Protein AF-A0A0V0GVJ6-F1 (afdb_monomer_lite)

Organism: Solanum chacoense (NCBI:txid4108)

Foldseek 3Di:
DEAVPDDPPDDFPLDFQQPVVDPDEEEQEEEQQQQPWPDPVAHRNQHPNRGSVSVQRNHDPPYYYHYPNQAYDCLLDDPDDDDPVRVCVVVGTDGHPHSVVNPVD

InterPro domains:
  IPR017395 Chlorophyllase-like [PF07224] (2-105)

Structure (mmCIF, N/CA/C/O backbone):
data_AF-A0A0V0GVJ6-F1
#
_entry.id   AF-A0A0V0GVJ6-F1
#
loop_
_atom_site.group_PDB
_atom_site.id
_atom_site.type_symbol
_atom_site.label_atom_id
_atom_site.label_alt_id
_atom_site.label_comp_id
_atom_site.label_asym_id
_atom_site.label_entity_id
_atom_site.label_seq_id
_atom_site.pdbx_PDB_ins_code
_atom_site.Cartn_x
_atom_site.Cartn_y
_atom_site.Cartn_z
_atom_site.occupancy
_atom_site.B_iso_or_equiv
_atom_site.auth_seq_id
_atom_site.auth_comp_id
_atom_site.auth_asym_id
_atom_site.auth_atom_id
_atom_site.pdbx_PDB_model_num
ATOM 1 N N . MET A 1 1 ? 4.127 13.742 -1.130 1.00 62.56 1 MET A N 1
ATOM 2 C CA . MET A 1 1 ? 4.724 12.759 -2.054 1.00 62.56 1 MET A CA 1
ATOM 3 C C . MET A 1 1 ? 3.764 12.606 -3.217 1.00 62.56 1 MET A C 1
ATOM 5 O O . MET A 1 1 ? 2.571 12.737 -2.989 1.00 62.56 1 MET A O 1
ATOM 9 N N . ASP A 1 2 ? 4.280 12.394 -4.419 1.00 73.88 2 ASP A N 1
ATOM 10 C CA . ASP A 1 2 ? 3.525 12.185 -5.663 1.00 73.88 2 ASP A CA 1
ATOM 11 C C . ASP A 1 2 ? 4.272 11.105 -6.461 1.00 73.88 2 ASP A C 1
ATOM 13 O O . ASP A 1 2 ? 5.402 10.765 -6.093 1.00 73.88 2 ASP A O 1
ATOM 17 N N . LYS A 1 3 ? 3.700 10.589 -7.556 1.00 84.00 3 LYS A N 1
ATOM 18 C CA . LYS A 1 3 ? 4.410 9.670 -8.464 1.00 84.00 3 LYS A CA 1
ATOM 19 C C . LYS A 1 3 ? 5.820 10.193 -8.782 1.00 84.00 3 LYS A C 1
ATOM 21 O O . LYS A 1 3 ? 5.988 11.354 -9.146 1.00 84.00 3 LYS A O 1
ATOM 26 N N . GLY A 1 4 ? 6.832 9.345 -8.612 1.00 80.38 4 GLY A N 1
ATOM 27 C CA . GLY A 1 4 ? 8.245 9.693 -8.815 1.00 80.38 4 GLY A CA 1
ATOM 28 C C . GLY A 1 4 ? 8.925 10.418 -7.644 1.00 80.38 4 GLY A C 1
ATOM 29 O O . GLY A 1 4 ? 10.140 10.565 -7.660 1.00 80.38 4 GLY A O 1
ATOM 30 N N . LYS A 1 5 ? 8.190 10.823 -6.599 1.00 86.50 5 LYS A N 1
ATOM 31 C CA . LYS A 1 5 ? 8.730 11.463 -5.383 1.00 86.50 5 LYS A CA 1
ATOM 32 C C . LYS A 1 5 ? 8.697 10.497 -4.197 1.00 86.50 5 LYS A C 1
ATOM 34 O O . LYS A 1 5 ? 7.986 10.727 -3.214 1.00 86.50 5 LYS A O 1
ATOM 39 N N . GLN A 1 6 ? 9.432 9.399 -4.335 1.00 91.19 6 GLN A N 1
ATOM 40 C CA . GLN A 1 6 ? 9.598 8.385 -3.293 1.00 91.19 6 GLN A CA 1
ATOM 41 C C . GLN A 1 6 ? 10.621 8.839 -2.250 1.00 91.19 6 GLN A C 1
ATOM 43 O O . GLN A 1 6 ? 11.530 9.615 -2.549 1.00 91.19 6 GLN A O 1
ATOM 48 N N . THR A 1 7 ? 10.499 8.331 -1.027 1.00 88.00 7 THR A N 1
ATOM 49 C CA . THR A 1 7 ? 11.604 8.397 -0.065 1.00 88.00 7 THR A CA 1
ATOM 50 C C . THR A 1 7 ? 12.761 7.534 -0.561 1.00 88.00 7 THR A C 1
ATOM 52 O O . THR A 1 7 ? 12.500 6.440 -1.055 1.00 88.00 7 THR A O 1
ATOM 55 N N . PRO A 1 8 ? 14.024 7.967 -0.423 1.00 91.44 8 PRO A N 1
ATOM 56 C CA . PRO A 1 8 ? 15.163 7.104 -0.708 1.00 91.44 8 PRO A CA 1
ATOM 57 C C . PRO A 1 8 ? 15.224 5.902 0.257 1.00 91.44 8 PRO A C 1
ATOM 59 O O . PRO A 1 8 ? 14.990 6.092 1.453 1.00 91.44 8 PRO A O 1
ATOM 62 N N . PRO A 1 9 ? 15.585 4.698 -0.223 1.00 92.19 9 PRO A N 1
ATOM 63 C CA . PRO A 1 9 ? 15.745 4.330 -1.632 1.00 92.19 9 PRO A CA 1
ATOM 64 C C . PRO A 1 9 ? 14.392 4.199 -2.353 1.00 92.19 9 PRO A C 1
ATOM 66 O O . PRO A 1 9 ? 13.406 3.749 -1.774 1.00 92.19 9 PRO A O 1
ATOM 69 N N . SER A 1 10 ? 14.356 4.569 -3.637 1.00 93.19 10 SER A N 1
ATOM 70 C CA . SER A 1 10 ? 13.162 4.359 -4.469 1.00 93.19 10 SER A CA 1
ATOM 71 C C . SER A 1 10 ? 12.953 2.869 -4.718 1.00 93.19 10 SER A C 1
ATOM 73 O O . SER A 1 10 ? 13.880 2.192 -5.154 1.00 93.19 10 SER A O 1
ATOM 75 N N . VAL A 1 11 ? 11.739 2.380 -4.465 1.00 93.69 11 VAL A N 1
ATOM 76 C CA . VAL A 1 11 ? 11.382 0.964 -4.643 1.00 93.69 11 VAL A CA 1
ATOM 77 C C . VAL A 1 11 ? 10.582 0.762 -5.928 1.00 93.69 11 VAL A C 1
ATOM 79 O O . VAL A 1 11 ? 10.850 -0.168 -6.678 1.00 93.69 11 VAL A O 1
ATOM 82 N N . LEU A 1 12 ? 9.627 1.649 -6.209 1.00 95.69 12 LEU A N 1
ATOM 83 C CA . LEU A 1 12 ? 8.794 1.592 -7.407 1.00 95.69 12 LEU A CA 1
ATOM 84 C C . LEU A 1 12 ? 9.588 2.030 -8.639 1.00 95.69 12 LEU A C 1
ATOM 86 O O . LEU A 1 12 ? 10.179 3.115 -8.653 1.00 95.69 12 LEU A O 1
ATOM 90 N N . THR A 1 13 ? 9.541 1.206 -9.677 1.00 95.62 13 THR A N 1
ATOM 91 C CA . THR A 1 13 ? 10.109 1.452 -11.010 1.00 95.62 13 THR A CA 1
ATOM 92 C C . THR A 1 13 ? 9.059 1.948 -12.007 1.00 95.62 13 THR A C 1
ATOM 94 O O . THR A 1 13 ? 9.401 2.467 -13.067 1.00 95.62 13 THR A O 1
ATOM 97 N N . TYR A 1 14 ? 7.776 1.799 -11.671 1.00 95.25 14 TYR A N 1
ATOM 98 C CA . TYR A 1 14 ? 6.612 2.030 -12.526 1.00 95.25 14 TYR A CA 1
ATOM 99 C C . TYR A 1 14 ? 6.530 1.125 -13.762 1.00 95.25 14 TYR A C 1
ATOM 101 O O . TYR A 1 14 ? 5.755 1.416 -14.678 1.00 95.25 14 TYR A O 1
ATOM 109 N N . VAL A 1 15 ? 7.281 0.022 -13.780 1.00 96.75 15 VAL A N 1
ATOM 110 C CA . VAL A 1 15 ? 7.211 -1.021 -14.808 1.00 96.75 15 VAL A CA 1
ATOM 111 C C . VAL A 1 15 ? 6.416 -2.209 -14.251 1.00 96.75 15 VAL A C 1
ATOM 113 O O . VAL A 1 15 ? 6.808 -2.765 -13.228 1.00 96.75 15 VAL A O 1
ATOM 116 N N . PRO A 1 16 ? 5.304 -2.633 -14.881 1.00 97.06 16 PRO A N 1
ATOM 117 C CA . PRO A 1 16 ? 4.518 -3.755 -14.372 1.00 97.06 16 PRO A CA 1
ATOM 118 C C . PRO A 1 16 ? 5.347 -5.038 -14.243 1.00 97.06 16 PRO A C 1
ATOM 120 O O . PRO A 1 16 ? 6.040 -5.411 -15.190 1.00 97.06 16 PRO A O 1
ATOM 123 N N . ARG A 1 17 ? 5.198 -5.757 -13.122 1.00 96.31 17 ARG A N 1
ATOM 124 C CA . ARG A 1 17 ? 5.937 -7.002 -12.814 1.00 96.31 17 ARG A CA 1
ATOM 125 C C . ARG A 1 17 ? 7.470 -6.840 -12.819 1.00 96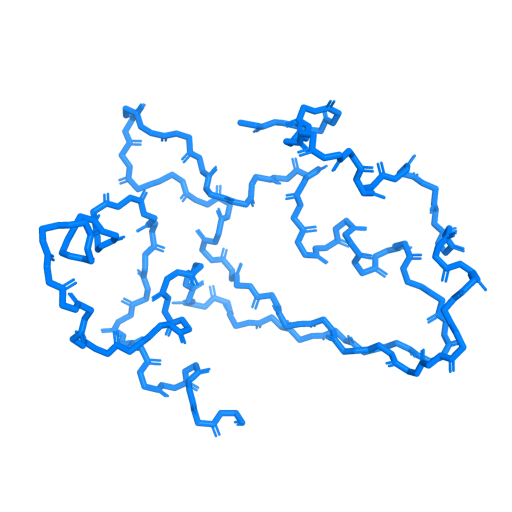.31 17 ARG A C 1
ATOM 127 O O . ARG A 1 17 ? 8.190 -7.744 -13.236 1.00 96.31 17 ARG A O 1
ATOM 134 N N . SER A 1 18 ? 7.970 -5.684 -12.392 1.00 97.25 18 SER A N 1
ATOM 135 C CA . SER A 1 18 ? 9.404 -5.388 -12.256 1.00 97.25 18 SER A CA 1
ATOM 136 C C . SER A 1 18 ? 10.072 -6.120 -11.089 1.00 97.25 18 SER A C 1
ATOM 138 O O . SER A 1 18 ? 11.279 -6.338 -11.127 1.00 97.25 18 SER A O 1
ATOM 140 N N . PHE A 1 19 ? 9.321 -6.522 -10.057 1.00 96.25 19 PHE A N 1
ATOM 141 C CA . PHE A 1 19 ? 9.839 -7.269 -8.909 1.00 96.25 19 PHE A CA 1
ATOM 142 C C . PHE A 1 19 ? 9.987 -8.752 -9.263 1.00 96.25 19 PHE A C 1
ATOM 144 O O . PHE A 1 19 ? 9.289 -9.617 -8.736 1.00 96.25 19 PHE A O 1
ATOM 151 N N . ASN A 1 20 ? 10.851 -9.029 -10.235 1.00 94.38 20 ASN A N 1
ATOM 152 C CA . ASN A 1 20 ? 11.086 -10.346 -10.825 1.00 94.38 20 ASN A CA 1
ATOM 153 C C . ASN A 1 20 ? 12.148 -11.177 -10.094 1.00 94.38 20 ASN A C 1
ATOM 155 O O . ASN A 1 20 ? 12.191 -12.384 -10.289 1.00 94.38 20 ASN A O 1
ATOM 159 N N . ASN A 1 21 ? 12.946 -10.556 -9.225 1.00 92.00 21 ASN A N 1
ATOM 160 C CA . ASN A 1 21 ? 13.978 -11.224 -8.427 1.00 92.00 21 ASN A CA 1
ATOM 161 C C . ASN A 1 21 ? 13.482 -11.608 -7.016 1.00 92.00 21 ASN A C 1
ATOM 163 O O . ASN A 1 21 ? 14.282 -11.756 -6.094 1.00 92.00 21 ASN A O 1
ATOM 167 N N . LEU A 1 22 ? 12.162 -11.690 -6.818 1.00 89.62 22 LEU A N 1
ATOM 168 C CA . LEU A 1 22 ? 11.551 -12.165 -5.578 1.00 89.62 22 LEU A CA 1
ATOM 169 C C . LEU A 1 22 ? 11.106 -13.616 -5.773 1.00 89.62 22 LEU A C 1
ATOM 171 O O . LEU A 1 22 ? 10.046 -13.868 -6.343 1.00 89.62 22 LEU A O 1
ATOM 175 N N . ASP A 1 23 ? 11.881 -14.565 -5.253 1.00 91.69 23 ASP A N 1
ATOM 176 C CA . ASP A 1 23 ? 11.563 -16.000 -5.307 1.00 91.69 23 ASP A CA 1
ATOM 177 C C . ASP A 1 23 ? 10.546 -16.404 -4.220 1.00 91.69 23 ASP A C 1
ATOM 179 O O . ASP A 1 23 ? 10.730 -17.370 -3.479 1.00 91.69 23 ASP A O 1
ATOM 183 N N . MET A 1 24 ? 9.471 -15.623 -4.068 1.00 96.06 24 MET A N 1
ATOM 184 C CA . MET A 1 24 ? 8.450 -15.830 -3.038 1.00 96.06 24 MET A CA 1
ATOM 185 C C . MET A 1 24 ? 7.067 -15.299 -3.455 1.00 96.06 24 MET A C 1
ATOM 187 O O . MET A 1 24 ? 6.980 -14.315 -4.192 1.00 96.06 24 MET A O 1
ATOM 191 N N . PRO A 1 25 ? 5.965 -15.902 -2.963 1.00 96.44 25 PRO A N 1
ATOM 192 C CA . PRO A 1 25 ? 4.626 -15.343 -3.131 1.00 96.44 25 PRO A CA 1
ATOM 193 C C . PRO A 1 25 ? 4.483 -14.005 -2.396 1.00 96.44 25 PRO A C 1
ATOM 195 O O . PRO A 1 25 ? 5.005 -13.833 -1.293 1.00 96.44 25 PRO A O 1
ATOM 198 N N . VAL A 1 26 ? 3.717 -13.076 -2.974 1.00 97.38 26 VAL A N 1
ATOM 199 C CA . VAL A 1 26 ? 3.486 -11.747 -2.384 1.00 97.38 26 VAL A CA 1
ATOM 200 C C . VAL A 1 26 ? 2.017 -11.550 -2.009 1.00 97.38 26 VAL A C 1
ATOM 202 O O . VAL A 1 26 ? 1.108 -11.800 -2.801 1.00 97.38 26 VAL A O 1
ATOM 205 N N . MET A 1 27 ? 1.769 -11.038 -0.805 1.00 96.69 27 MET A N 1
ATOM 206 C CA . MET A 1 27 ? 0.467 -10.512 -0.394 1.00 96.69 27 MET A CA 1
ATOM 207 C C . MET A 1 27 ? 0.604 -9.029 -0.078 1.00 96.69 27 MET A C 1
ATOM 209 O O . MET A 1 27 ? 1.336 -8.649 0.831 1.00 96.69 27 MET A O 1
ATOM 213 N N . VAL A 1 28 ? -0.118 -8.190 -0.818 1.00 96.75 28 VAL A N 1
ATOM 214 C CA . VAL A 1 28 ? -0.183 -6.751 -0.552 1.00 96.75 28 VAL A CA 1
ATOM 215 C C . VAL A 1 28 ? -1.499 -6.437 0.150 1.00 96.75 28 VAL A C 1
ATOM 217 O O . VAL A 1 28 ? -2.573 -6.618 -0.425 1.00 96.75 28 VAL A O 1
ATOM 220 N N . ILE A 1 29 ? -1.415 -5.927 1.380 1.00 94.69 29 ILE A N 1
ATOM 221 C CA . ILE A 1 29 ? -2.566 -5.446 2.151 1.00 94.69 29 ILE A CA 1
ATOM 222 C C . ILE A 1 29 ? -2.536 -3.914 2.160 1.00 94.69 29 ILE A C 1
ATOM 224 O O . ILE A 1 29 ? -1.674 -3.286 2.771 1.00 94.69 29 ILE A O 1
ATOM 228 N N . GLY A 1 30 ? -3.467 -3.306 1.430 1.00 94.50 30 GLY A N 1
ATOM 229 C CA . GLY A 1 30 ? -3.625 -1.863 1.295 1.00 94.50 30 GLY A CA 1
ATOM 230 C C . GLY A 1 30 ? -4.663 -1.261 2.243 1.00 94.50 30 GLY A C 1
ATOM 231 O O . GLY A 1 30 ? -5.544 -1.950 2.760 1.00 94.50 30 GLY A O 1
ATOM 232 N N . SER A 1 31 ? -4.599 0.062 2.408 1.00 94.81 31 SER A N 1
ATOM 233 C CA . SER A 1 31 ? -5.553 0.853 3.198 1.00 94.81 31 SER A CA 1
ATOM 234 C C . SER A 1 31 ? -6.222 1.906 2.311 1.00 94.81 31 SER A C 1
ATOM 236 O O . SER A 1 31 ? -5.545 2.634 1.587 1.00 94.81 31 SER A O 1
ATOM 238 N N . GLY A 1 32 ? -7.553 1.994 2.342 1.00 94.94 32 GLY A N 1
ATOM 239 C CA . GLY A 1 32 ? -8.305 2.875 1.440 1.00 94.94 32 GLY A CA 1
ATOM 240 C C . GLY A 1 32 ? -8.224 4.360 1.795 1.00 94.94 32 GLY A C 1
ATOM 241 O O . GLY A 1 32 ? -8.351 5.212 0.919 1.00 94.94 32 GLY A O 1
ATOM 242 N N . LEU A 1 33 ? -7.943 4.695 3.057 1.00 95.12 33 LEU A N 1
ATOM 243 C CA . LEU A 1 33 ? -7.806 6.081 3.513 1.00 95.12 33 LEU A CA 1
ATOM 244 C C . LEU A 1 33 ? -6.370 6.615 3.394 1.00 95.12 33 LEU A C 1
ATOM 246 O O . LEU A 1 33 ? -6.131 7.782 3.699 1.00 95.12 33 LEU A O 1
ATOM 250 N N . GLY A 1 34 ? -5.408 5.795 2.955 1.00 92.19 34 GLY A N 1
ATOM 251 C CA . GLY A 1 34 ? -3.993 6.174 2.872 1.00 92.19 34 GLY A CA 1
ATOM 252 C C . GLY A 1 34 ? -3.710 7.343 1.918 1.00 92.19 34 GLY A C 1
ATOM 253 O O . GLY A 1 34 ? -2.845 8.175 2.204 1.00 92.19 34 GLY A O 1
ATOM 254 N N . GLU A 1 35 ? -4.472 7.448 0.825 1.00 92.69 35 GLU A N 1
ATOM 255 C CA . GLU A 1 35 ? -4.367 8.547 -0.148 1.00 92.69 35 GLU A CA 1
ATOM 256 C C . GLU A 1 35 ? -5.102 9.827 0.286 1.00 92.69 35 GLU A C 1
ATOM 258 O O . GLU A 1 35 ? -4.963 10.874 -0.350 1.00 92.69 35 GLU A O 1
ATOM 263 N N . VAL A 1 36 ? -5.858 9.772 1.387 1.00 93.00 36 VAL A N 1
ATOM 264 C CA . VAL A 1 36 ? -6.657 10.890 1.889 1.00 93.00 36 VAL A CA 1
ATOM 265 C C . VAL A 1 36 ? -5.836 11.719 2.874 1.00 93.00 36 VAL A C 1
ATOM 267 O O . VAL A 1 36 ? -5.340 11.227 3.891 1.00 93.00 36 VAL A O 1
ATOM 270 N N . LYS A 1 37 ? -5.733 13.025 2.610 1.00 90.44 37 LYS A N 1
ATOM 271 C CA . LYS A 1 37 ? -5.140 13.975 3.559 1.00 90.44 37 LYS A CA 1
ATOM 272 C C . LYS A 1 37 ? -6.017 14.081 4.804 1.00 90.44 37 LYS A C 1
ATOM 274 O O . LYS A 1 37 ? -7.228 14.274 4.705 1.00 90.44 37 LYS A O 1
ATOM 279 N N . LYS A 1 38 ? -5.409 14.007 5.990 1.00 88.56 38 LYS A N 1
ATOM 280 C CA . LYS A 1 38 ? -6.139 14.244 7.244 1.00 88.56 38 LYS A CA 1
ATOM 281 C C . LYS A 1 38 ? -6.466 15.725 7.442 1.00 88.56 38 LYS A C 1
ATOM 283 O O . LYS A 1 38 ? -7.532 16.055 7.949 1.00 88.56 38 LYS A O 1
ATOM 288 N N . ASN A 1 39 ? -5.527 16.595 7.086 1.00 85.19 39 ASN A N 1
ATOM 289 C CA . ASN A 1 39 ? -5.620 18.044 7.215 1.00 85.19 39 ASN A CA 1
A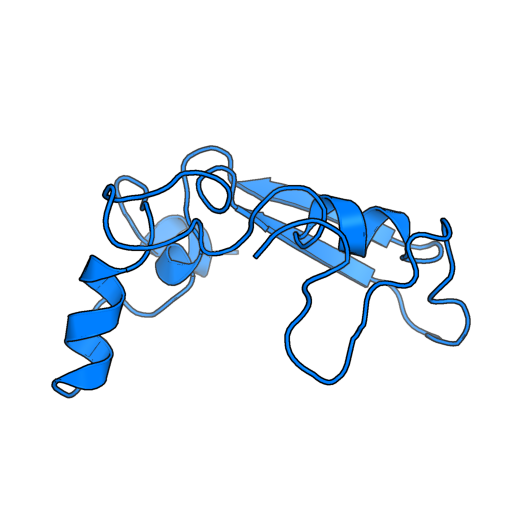TOM 290 C C . ASN A 1 39 ? -4.795 18.714 6.094 1.00 85.19 39 ASN A C 1
ATOM 292 O O . ASN A 1 39 ? -4.013 18.027 5.436 1.00 85.19 39 ASN A O 1
ATOM 296 N N . PRO A 1 40 ? -4.951 20.030 5.861 1.00 85.19 40 PRO A N 1
ATOM 297 C CA . PRO A 1 40 ? -4.238 20.730 4.788 1.00 85.19 40 PRO A CA 1
ATOM 298 C C . PRO A 1 40 ? -2.717 20.819 4.975 1.00 85.19 40 PRO A C 1
ATOM 300 O O . PRO A 1 40 ? -2.002 20.976 3.989 1.00 85.19 40 PRO A O 1
ATOM 303 N N . LEU A 1 41 ? -2.229 20.728 6.217 1.00 84.88 41 LEU A N 1
ATOM 304 C CA . LEU A 1 41 ? -0.824 20.956 6.561 1.00 84.88 41 LEU A CA 1
ATOM 305 C C . LEU A 1 41 ? 0.070 19.759 6.210 1.00 84.88 41 LEU A C 1
ATOM 307 O O . LEU A 1 41 ? 1.239 19.940 5.879 1.00 84.88 41 LEU A O 1
ATOM 311 N N . PHE A 1 42 ? -0.474 18.542 6.257 1.00 81.75 42 PHE A N 1
ATOM 312 C CA . PHE A 1 42 ? 0.279 17.319 5.988 1.00 81.75 42 PHE A CA 1
ATOM 313 C C . PHE A 1 42 ? -0.154 16.657 4.672 1.00 81.75 42 PHE A C 1
ATOM 315 O O . PHE A 1 42 ? -1.350 16.581 4.365 1.00 81.75 42 PHE A O 1
ATOM 322 N N . PRO A 1 43 ? 0.798 16.146 3.867 1.00 86.00 43 PRO A N 1
ATOM 323 C CA . PRO A 1 43 ? 0.460 15.363 2.688 1.00 86.00 43 PRO A CA 1
ATOM 324 C C . PRO A 1 43 ? -0.235 14.052 3.084 1.00 86.00 43 PRO A C 1
ATOM 326 O O . PRO A 1 43 ? -0.164 13.607 4.228 1.00 86.00 43 PRO A O 1
ATOM 329 N N . ALA A 1 44 ? -0.889 13.409 2.115 1.00 89.44 44 ALA A N 1
ATOM 330 C CA . ALA A 1 44 ? -1.373 12.048 2.307 1.00 89.44 44 ALA A CA 1
ATOM 331 C C . ALA A 1 44 ? -0.188 11.109 2.583 1.00 89.44 44 ALA A C 1
ATOM 333 O O . ALA A 1 44 ? 0.897 11.305 2.028 1.00 89.44 44 ALA A O 1
ATOM 334 N N . CYS A 1 45 ? -0.405 10.099 3.428 1.00 87.12 45 CYS A N 1
ATOM 335 C CA . CYS A 1 45 ? 0.644 9.170 3.854 1.00 87.12 45 CYS A CA 1
ATOM 336 C C . CYS A 1 45 ? 0.956 8.105 2.782 1.00 87.12 45 CYS A C 1
ATOM 338 O O . CYS A 1 45 ? 2.055 7.567 2.771 1.00 87.12 45 CYS A O 1
ATOM 340 N N . ALA A 1 46 ? 0.007 7.808 1.887 1.00 90.38 46 ALA A N 1
ATOM 341 C CA . ALA A 1 46 ? 0.175 6.896 0.752 1.00 90.38 46 ALA A CA 1
ATOM 342 C C . ALA A 1 46 ? -0.523 7.459 -0.508 1.00 90.38 46 ALA A C 1
ATOM 344 O O . ALA A 1 46 ? -1.567 6.954 -0.928 1.00 90.38 46 ALA A O 1
ATOM 345 N N . PRO A 1 47 ? -0.009 8.560 -1.085 1.00 91.31 47 PRO A N 1
ATOM 346 C CA . PRO A 1 47 ? -0.617 9.195 -2.248 1.00 91.31 47 PRO A CA 1
ATOM 347 C C . PRO A 1 47 ? -0.537 8.308 -3.496 1.00 91.31 47 PRO A C 1
ATOM 349 O O . PRO A 1 47 ? 0.325 7.437 -3.613 1.00 91.31 47 PRO A O 1
ATOM 352 N N . LYS A 1 48 ? -1.436 8.551 -4.456 1.00 92.19 48 LYS A N 1
ATOM 353 C CA . LYS A 1 48 ? -1.446 7.848 -5.748 1.00 92.19 48 LYS A CA 1
ATOM 354 C C . LYS A 1 48 ? -0.094 7.974 -6.450 1.00 92.19 48 LYS A C 1
ATOM 356 O O . LYS A 1 48 ? 0.472 9.065 -6.520 1.00 92.19 48 LYS A O 1
ATOM 361 N N . GLY A 1 49 ? 0.396 6.868 -6.998 1.00 92.69 49 GLY A N 1
ATOM 362 C CA . GLY A 1 49 ? 1.708 6.792 -7.627 1.00 92.69 49 GLY A CA 1
ATOM 363 C C . GLY A 1 49 ? 2.835 6.437 -6.661 1.00 92.69 49 GLY A C 1
ATOM 364 O O . GLY A 1 49 ? 3.954 6.274 -7.116 1.00 92.69 49 GLY A O 1
ATOM 365 N N . VAL A 1 50 ? 2.585 6.343 -5.354 1.00 93.25 50 VAL A N 1
ATOM 366 C CA . VAL A 1 50 ? 3.544 5.851 -4.350 1.00 93.25 50 VAL A CA 1
ATOM 367 C C . VAL A 1 50 ? 2.804 5.087 -3.246 1.00 93.25 50 VAL A C 1
ATOM 369 O O . VAL A 1 50 ? 3.017 5.309 -2.054 1.00 93.25 50 VAL A O 1
ATOM 372 N N . ASN A 1 51 ? 1.863 4.222 -3.635 1.00 94.12 51 ASN A N 1
ATOM 373 C CA . ASN A 1 51 ? 1.038 3.472 -2.691 1.00 94.12 51 ASN A CA 1
ATOM 374 C C . ASN A 1 51 ? 1.003 1.965 -2.987 1.00 94.12 51 ASN A C 1
ATOM 376 O O . ASN A 1 51 ? 1.644 1.459 -3.906 1.00 94.12 51 ASN A O 1
ATOM 380 N N . HIS A 1 52 ? 0.229 1.238 -2.181 1.00 95.94 52 HIS A N 1
ATOM 381 C CA . HIS A 1 52 ? 0.081 -0.215 -2.271 1.00 95.94 52 HIS A CA 1
ATOM 382 C C . HIS A 1 52 ? -0.421 -0.708 -3.639 1.00 95.94 52 HIS A C 1
ATOM 384 O O . HIS A 1 52 ? -0.105 -1.827 -4.028 1.00 95.94 52 HIS A O 1
ATOM 390 N N . ARG A 1 53 ? -1.191 0.100 -4.385 1.00 96.88 53 ARG A N 1
ATOM 391 C CA . ARG A 1 53 ? -1.654 -0.264 -5.731 1.00 96.88 53 ARG A CA 1
ATOM 392 C C . ARG A 1 53 ? -0.486 -0.273 -6.709 1.00 96.88 53 ARG A C 1
ATOM 394 O O . ARG A 1 53 ? -0.369 -1.208 -7.493 1.00 96.88 53 ARG A O 1
ATOM 401 N N . ASP A 1 54 ? 0.353 0.758 -6.662 1.00 96.56 54 ASP A N 1
ATOM 402 C CA . ASP A 1 54 ? 1.542 0.847 -7.509 1.00 96.56 54 ASP A CA 1
ATOM 403 C C . ASP A 1 54 ? 2.535 -0.267 -7.159 1.00 96.56 54 ASP A C 1
ATOM 405 O O . ASP A 1 54 ? 3.025 -0.943 -8.056 1.00 96.56 54 ASP A O 1
ATOM 409 N N . PHE A 1 55 ? 2.724 -0.546 -5.864 1.00 96.50 55 PHE A N 1
ATOM 410 C CA . PHE A 1 55 ? 3.551 -1.663 -5.405 1.00 96.50 55 PHE A CA 1
ATOM 411 C C . PHE A 1 55 ? 3.033 -3.015 -5.912 1.00 96.50 55 PHE A C 1
ATOM 413 O O . PHE A 1 55 ? 3.796 -3.794 -6.473 1.00 96.50 55 PHE A O 1
ATOM 420 N N . TYR A 1 56 ? 1.729 -3.282 -5.780 1.00 97.81 56 TYR A N 1
ATOM 421 C CA . TYR A 1 56 ? 1.133 -4.529 -6.265 1.00 97.81 56 TYR A CA 1
ATOM 422 C C . TYR A 1 56 ? 1.267 -4.706 -7.784 1.00 97.81 56 TYR A C 1
ATOM 424 O O . TYR A 1 56 ? 1.518 -5.815 -8.248 1.00 97.81 56 TYR A O 1
ATOM 432 N N . ASN A 1 57 ? 1.143 -3.626 -8.565 1.00 97.75 57 ASN A N 1
ATOM 433 C CA . ASN A 1 57 ? 1.316 -3.681 -10.022 1.00 97.75 57 ASN A CA 1
ATOM 434 C C . ASN A 1 57 ? 2.732 -4.125 -10.437 1.00 97.75 57 ASN A C 1
ATOM 436 O O . ASN A 1 57 ? 2.920 -4.646 -11.539 1.00 97.75 57 ASN A O 1
ATOM 440 N N . GLU A 1 58 ? 3.722 -3.902 -9.575 1.00 97.94 58 GLU A N 1
ATOM 441 C CA . GLU A 1 58 ? 5.117 -4.278 -9.792 1.00 97.94 58 GLU A CA 1
ATOM 442 C C . GLU A 1 58 ? 5.441 -5.698 -9.303 1.00 97.94 58 GLU A C 1
ATOM 444 O O . GLU A 1 58 ? 6.445 -6.271 -9.722 1.00 97.94 58 GLU A O 1
ATOM 449 N N . CYS A 1 59 ? 4.568 -6.323 -8.506 1.00 97.94 59 CYS A N 1
ATOM 450 C CA . CYS A 1 59 ? 4.738 -7.703 -8.055 1.00 97.94 59 CYS A CA 1
ATOM 451 C C . CYS A 1 59 ? 4.601 -8.721 -9.202 1.00 97.94 59 CYS A C 1
ATOM 453 O O . CYS A 1 59 ? 3.690 -8.648 -10.033 1.00 97.94 59 CYS A O 1
ATOM 455 N N . CYS A 1 60 ? 5.468 -9.735 -9.204 1.00 97.00 60 CYS A N 1
ATOM 456 C CA . CYS A 1 60 ? 5.311 -10.919 -10.048 1.00 97.00 60 CYS A CA 1
ATOM 457 C C . CYS A 1 60 ? 4.334 -11.926 -9.429 1.00 97.00 60 CYS A C 1
ATOM 459 O O . CYS A 1 60 ? 4.129 -11.961 -8.219 1.00 97.00 60 CYS A O 1
ATOM 461 N N . LYS A 1 61 ? 3.710 -12.761 -10.270 1.00 94.88 61 LYS A N 1
ATOM 462 C CA . LYS A 1 61 ? 2.858 -13.854 -9.783 1.00 94.88 61 LYS A CA 1
ATOM 463 C C . LYS A 1 61 ? 3.722 -14.954 -9.140 1.00 94.88 61 LYS A C 1
ATOM 465 O O . LYS A 1 61 ? 4.792 -15.226 -9.677 1.00 94.88 61 LYS A O 1
ATOM 470 N N . PRO A 1 62 ? 3.224 -15.647 -8.099 1.00 96.44 62 PRO A N 1
ATOM 471 C CA . PRO A 1 62 ? 1.905 -15.484 -7.478 1.00 96.44 62 PRO A CA 1
ATOM 472 C C . PRO A 1 62 ? 1.831 -14.263 -6.546 1.00 96.44 62 PRO A C 1
ATOM 474 O O . PRO A 1 62 ? 2.626 -14.117 -5.622 1.00 96.44 62 PRO A O 1
ATOM 477 N N . ALA A 1 63 ? 0.827 -13.407 -6.768 1.00 97.44 63 ALA A N 1
ATOM 478 C CA . ALA A 1 63 ? 0.596 -12.220 -5.953 1.00 9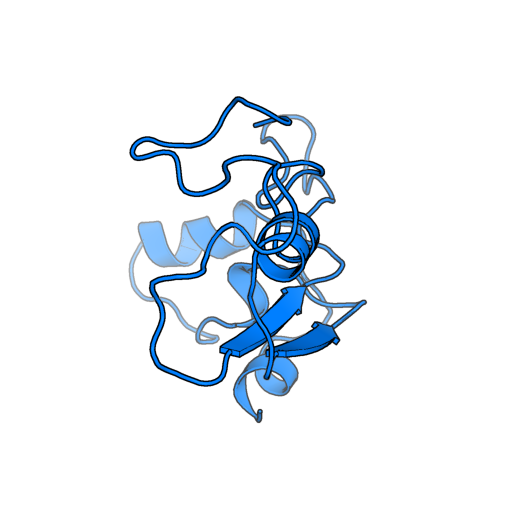7.44 63 ALA A CA 1
ATOM 479 C C . ALA A 1 63 ? -0.898 -11.995 -5.693 1.00 97.44 63 ALA A C 1
ATOM 481 O O . ALA A 1 63 ? -1.715 -12.070 -6.617 1.00 97.44 63 ALA A O 1
ATOM 482 N N . CYS A 1 64 ? -1.248 -11.661 -4.453 1.00 97.50 64 CYS A N 1
ATOM 483 C CA . CYS A 1 64 ? -2.608 -11.324 -4.037 1.00 97.50 64 CYS A CA 1
ATOM 484 C C . CYS A 1 64 ? -2.684 -9.910 -3.456 1.00 97.50 64 CYS A C 1
ATOM 486 O O . CYS A 1 64 ? -1.695 -9.357 -2.969 1.00 97.50 64 CYS A O 1
ATOM 488 N N . TYR A 1 65 ? -3.873 -9.319 -3.551 1.00 97.75 65 TYR A N 1
ATOM 489 C CA . TYR A 1 65 ? -4.096 -7.921 -3.222 1.00 97.75 65 TYR A CA 1
ATOM 490 C C . TYR A 1 65 ? -5.425 -7.729 -2.506 1.00 97.75 65 TYR A C 1
ATOM 492 O O . TYR A 1 65 ? -6.487 -8.008 -3.064 1.00 97.75 65 TYR A O 1
ATOM 500 N N . PHE A 1 66 ? -5.351 -7.215 -1.281 1.00 95.62 66 PHE A N 1
ATOM 501 C CA . PHE A 1 66 ? -6.503 -6.900 -0.446 1.00 95.62 66 PHE A CA 1
ATOM 502 C C . PHE A 1 66 ? -6.469 -5.431 -0.049 1.00 95.62 66 PHE A C 1
ATOM 504 O O . PHE A 1 66 ? -5.403 -4.866 0.183 1.00 95.62 66 PHE A O 1
ATOM 511 N N . VAL A 1 67 ? -7.639 -4.796 0.033 1.00 95.56 67 VAL A N 1
ATOM 512 C CA . VAL A 1 67 ? -7.746 -3.387 0.429 1.00 95.56 67 VAL A CA 1
ATOM 513 C C . VAL A 1 67 ? -8.822 -3.228 1.487 1.00 95.56 67 VAL A C 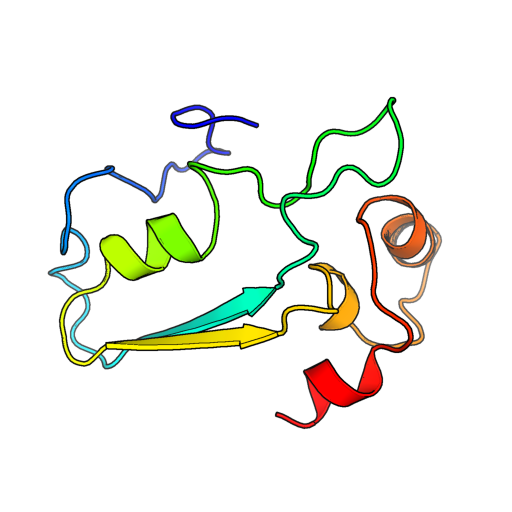1
ATOM 515 O O . VAL A 1 67 ? -10.003 -3.459 1.223 1.00 95.56 67 VAL A O 1
ATOM 518 N N . ALA A 1 68 ? -8.419 -2.750 2.659 1.00 94.88 68 ALA A N 1
ATOM 519 C CA . ALA A 1 68 ? -9.332 -2.339 3.711 1.00 94.88 68 ALA A CA 1
ATOM 520 C C . ALA A 1 68 ? -9.803 -0.901 3.450 1.00 94.88 68 ALA A C 1
ATOM 522 O O . ALA A 1 68 ? -9.130 0.073 3.795 1.00 94.88 68 ALA A O 1
ATOM 523 N N . LYS A 1 69 ? -10.944 -0.768 2.766 1.00 94.88 69 LYS A N 1
ATOM 524 C CA . LYS A 1 69 ? -11.416 0.508 2.195 1.00 94.88 69 LYS A CA 1
ATOM 525 C C . LYS A 1 69 ? -11.615 1.616 3.235 1.00 94.88 69 LYS A C 1
ATOM 527 O O . LYS A 1 69 ? -11.255 2.759 2.972 1.00 94.88 69 LYS A O 1
ATOM 532 N N . ASP A 1 70 ? -12.120 1.265 4.413 1.00 95.75 70 ASP A N 1
ATOM 533 C CA . ASP A 1 70 ? -12.496 2.230 5.455 1.00 95.75 70 ASP A CA 1
ATOM 534 C C . ASP A 1 70 ? -11.400 2.470 6.507 1.00 95.75 70 ASP A C 1
ATOM 536 O O . ASP A 1 70 ? -11.668 3.045 7.563 1.00 95.75 70 ASP A O 1
ATOM 540 N N . TYR A 1 71 ? -10.165 2.044 6.226 1.00 94.06 71 TYR A N 1
ATOM 541 C CA . TYR A 1 71 ? -9.036 2.105 7.155 1.00 94.06 71 TYR A CA 1
ATOM 542 C C . TYR A 1 71 ? -7.853 2.860 6.555 1.00 94.06 71 TYR A C 1
ATOM 544 O O . TYR A 1 71 ? -7.707 2.958 5.334 1.00 94.06 71 TYR A O 1
ATOM 552 N N . GLY A 1 72 ? -7.016 3.426 7.423 1.00 92.31 72 GLY A N 1
ATOM 553 C CA . GLY A 1 72 ? -5.818 4.181 7.063 1.00 92.31 72 GLY A CA 1
ATOM 554 C C . GLY A 1 72 ? -4.517 3.516 7.500 1.00 92.31 72 GLY A C 1
ATOM 555 O O . GLY A 1 72 ? -4.511 2.506 8.196 1.00 92.31 72 GLY A O 1
ATOM 556 N N . HIS A 1 73 ? -3.395 4.132 7.119 1.00 88.94 73 HIS A N 1
ATOM 557 C CA . HIS A 1 73 ? -2.039 3.608 7.347 1.00 88.94 73 HIS A CA 1
ATOM 558 C C . HIS A 1 73 ? -1.806 3.201 8.814 1.00 88.94 73 HIS A C 1
ATOM 560 O O . HIS A 1 73 ? -1.349 2.099 9.101 1.00 88.94 73 HIS A O 1
ATOM 566 N N . ASN A 1 74 ? -2.189 4.068 9.754 1.00 89.06 74 ASN A N 1
ATOM 567 C CA . ASN A 1 74 ? -1.920 3.861 11.178 1.00 89.06 74 ASN A CA 1
ATOM 568 C C . ASN A 1 74 ? -2.978 3.006 11.888 1.00 89.06 74 ASN A C 1
ATOM 570 O O . ASN A 1 74 ? -2.891 2.858 13.106 1.00 89.06 74 ASN A O 1
ATOM 574 N N . ASP A 1 75 ? -3.975 2.472 11.176 1.00 90.31 75 ASP A N 1
ATOM 575 C CA . ASP A 1 75 ? -4.954 1.558 11.779 1.00 90.31 75 ASP A CA 1
ATOM 576 C C . ASP A 1 75 ? -4.398 0.143 11.959 1.00 90.31 75 ASP A C 1
ATOM 578 O O . ASP A 1 75 ? -4.940 -0.622 12.743 1.00 90.31 75 ASP A O 1
ATOM 582 N N . MET A 1 76 ? -3.266 -0.163 11.320 1.00 88.38 76 MET A N 1
ATOM 583 C CA . MET A 1 76 ? -2.496 -1.395 11.524 1.00 88.38 76 MET A CA 1
ATOM 584 C C . MET A 1 76 ? -1.710 -1.411 12.849 1.00 88.38 76 MET A C 1
ATOM 586 O O . MET A 1 76 ? -1.225 -2.457 13.264 1.00 88.38 76 MET A O 1
ATOM 590 N N . LEU A 1 77 ? -1.522 -0.251 13.493 1.00 87.25 77 LEU A N 1
ATOM 591 C CA . LEU A 1 77 ? -0.714 -0.118 14.711 1.00 87.25 77 LEU A CA 1
ATOM 592 C C . LEU A 1 77 ? -1.511 -0.489 15.970 1.00 87.25 77 LEU A C 1
ATOM 594 O O . LEU A 1 77 ? -2.742 -0.467 15.963 1.00 87.25 77 LEU A O 1
ATOM 598 N N . ASP A 1 78 ? -0.815 -0.740 17.080 1.00 86.00 78 ASP A N 1
ATOM 599 C CA . ASP A 1 78 ? -1.419 -0.939 18.407 1.00 86.00 78 ASP A CA 1
ATOM 600 C C . ASP A 1 78 ? -2.264 0.261 18.856 1.00 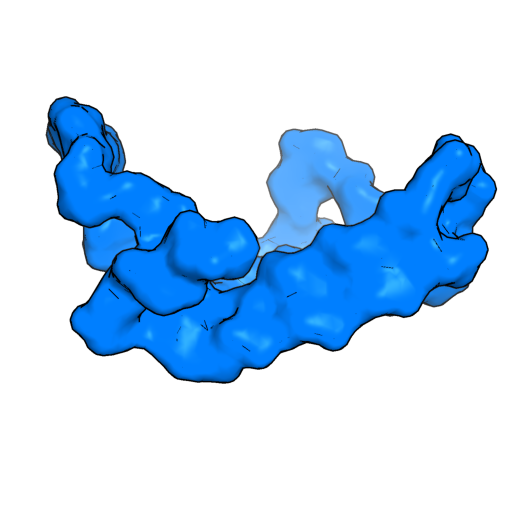86.00 78 ASP A C 1
ATOM 602 O O . ASP A 1 78 ? -2.009 1.396 18.454 1.00 86.00 78 ASP A O 1
ATOM 606 N N . ASP A 1 79 ? -3.261 0.043 19.718 1.00 79.69 79 ASP A N 1
ATOM 607 C CA . ASP A 1 79 ? -4.130 1.122 20.225 1.00 79.69 79 ASP A CA 1
ATOM 608 C C . ASP A 1 79 ? -3.404 2.107 21.141 1.00 79.69 79 ASP A C 1
ATOM 610 O O . ASP A 1 79 ? -3.760 3.284 21.177 1.00 79.69 79 ASP A O 1
ATOM 614 N N . GLU A 1 80 ? -2.369 1.639 21.838 1.00 79.06 80 GLU A N 1
ATOM 615 C CA . GLU A 1 80 ? -1.510 2.454 22.688 1.00 79.06 80 GLU A CA 1
ATOM 616 C C . GLU A 1 80 ? -0.062 2.408 22.207 1.00 79.06 80 GLU A C 1
ATOM 618 O O . GLU A 1 80 ? 0.753 1.574 22.592 1.00 79.06 80 GLU A O 1
ATOM 623 N N . THR A 1 81 ? 0.298 3.386 21.387 1.00 76.56 81 THR A N 1
ATOM 624 C CA . THR A 1 81 ? 1.695 3.623 21.006 1.00 76.56 81 THR A CA 1
ATOM 625 C C . THR A 1 81 ? 2.352 4.548 22.036 1.00 76.56 81 THR A C 1
ATOM 627 O O . THR A 1 81 ? 2.021 5.740 22.101 1.00 76.56 81 THR A O 1
ATOM 630 N N . LYS A 1 82 ? 3.267 4.011 22.852 1.00 81.00 82 LYS A N 1
ATOM 631 C CA . LYS A 1 82 ? 3.915 4.729 23.966 1.00 81.00 82 LYS A CA 1
ATOM 632 C C . LYS A 1 82 ? 4.757 5.931 23.501 1.00 81.00 82 LYS A C 1
ATOM 634 O O . LYS A 1 82 ? 5.278 5.973 22.387 1.00 81.00 82 LYS A O 1
ATOM 639 N N . GLY A 1 83 ? 4.921 6.907 24.397 1.00 81.44 83 GLY A N 1
ATOM 640 C CA . GLY A 1 83 ? 5.733 8.109 24.176 1.00 81.44 83 GLY A CA 1
ATOM 641 C C . GLY A 1 83 ? 5.062 9.192 23.318 1.00 81.44 83 GLY A C 1
ATOM 642 O O . GLY A 1 83 ? 4.054 8.970 22.647 1.00 81.44 83 GLY A O 1
ATOM 643 N N . ILE A 1 84 ? 5.639 10.399 23.336 1.00 79.19 84 ILE A N 1
ATOM 644 C CA . ILE A 1 84 ? 5.109 11.578 22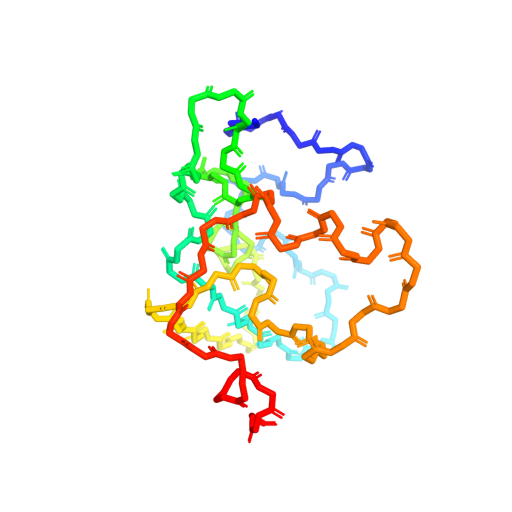.619 1.00 79.19 84 ILE A CA 1
ATOM 645 C C . ILE A 1 84 ? 5.048 11.322 21.107 1.00 79.19 84 ILE A C 1
ATOM 647 O O . ILE A 1 84 ? 4.053 11.643 20.462 1.00 79.19 84 ILE A O 1
ATOM 651 N N . ARG A 1 85 ? 6.082 10.678 20.548 1.00 75.06 85 ARG A N 1
ATOM 652 C CA . ARG A 1 85 ? 6.126 10.302 19.126 1.00 75.06 85 ARG A CA 1
ATOM 653 C C . ARG A 1 85 ? 5.014 9.321 18.757 1.00 75.06 85 ARG A C 1
ATOM 655 O O . ARG A 1 85 ? 4.355 9.528 17.745 1.00 75.06 85 ARG A O 1
ATOM 662 N N . GLY A 1 86 ? 4.754 8.320 19.601 1.00 75.25 86 GLY A N 1
ATOM 663 C CA . GLY A 1 86 ? 3.643 7.387 19.417 1.00 75.25 86 GLY A CA 1
ATOM 664 C C . GLY A 1 86 ? 2.304 8.121 19.379 1.00 75.25 86 GLY A C 1
ATOM 665 O O . GLY A 1 86 ? 1.561 8.014 18.405 1.00 75.25 86 GLY A O 1
ATOM 666 N N . LYS A 1 87 ? 2.037 8.977 20.373 1.00 77.00 87 LYS A N 1
ATOM 667 C CA . LYS A 1 87 ? 0.823 9.812 20.417 1.00 77.00 87 LYS A CA 1
ATOM 668 C C . LYS A 1 87 ? 0.691 10.789 19.237 1.00 77.00 87 LYS A C 1
ATOM 670 O O . LYS A 1 87 ? -0.424 11.109 18.833 1.00 77.00 87 LYS A O 1
ATOM 675 N N . ALA A 1 88 ? 1.792 11.232 18.634 1.00 77.00 88 ALA A N 1
ATOM 676 C CA . ALA A 1 88 ? 1.738 12.073 17.440 1.00 77.00 88 ALA A CA 1
ATOM 677 C C . ALA A 1 88 ? 1.240 11.305 16.201 1.00 77.00 88 ALA A C 1
ATOM 679 O O . ALA A 1 88 ? 0.575 11.896 15.350 1.00 77.00 88 ALA A O 1
ATOM 680 N N . THR A 1 89 ? 1.468 9.987 16.110 1.00 72.75 89 THR A N 1
ATOM 681 C CA . THR A 1 89 ? 1.044 9.180 14.945 1.00 72.75 89 THR A CA 1
ATOM 682 C C . THR A 1 89 ? -0.474 9.193 14.718 1.00 72.75 89 THR A C 1
ATOM 684 O O . THR A 1 89 ? -0.928 9.152 13.573 1.00 72.75 89 THR A O 1
ATOM 687 N N . TYR A 1 90 ? -1.286 9.357 15.770 1.00 70.19 90 TYR A N 1
ATOM 688 C CA . TYR A 1 90 ? -2.750 9.489 15.655 1.00 70.19 90 TYR A CA 1
ATOM 689 C C . TYR A 1 90 ? -3.167 10.749 14.891 1.00 70.19 90 TYR A C 1
ATOM 691 O O . TYR A 1 90 ? -4.292 10.827 14.385 1.00 70.19 90 TYR A O 1
ATOM 699 N N . CYS A 1 91 ? -2.286 11.746 14.813 1.00 73.50 91 CYS A N 1
ATOM 700 C CA . CYS A 1 91 ? -2.564 13.054 14.243 1.00 73.50 91 CYS A CA 1
ATOM 701 C C . CYS A 1 91 ? -2.166 13.198 12.769 1.00 73.50 91 CYS A C 1
ATOM 703 O O . CYS A 1 91 ? -2.604 14.160 12.145 1.00 73.50 91 CYS A O 1
ATOM 705 N N . LEU A 1 92 ? -1.418 12.247 12.203 1.00 79.06 92 LEU A N 1
ATOM 706 C CA . LEU A 1 92 ? -0.772 12.423 10.896 1.00 79.06 92 LEU A CA 1
ATOM 707 C C . LEU A 1 92 ? -1.608 11.911 9.716 1.00 79.06 92 LEU A C 1
ATOM 709 O O . LEU A 1 92 ? -1.751 12.615 8.721 1.00 79.06 92 LEU A O 1
ATOM 713 N N . CYS A 1 93 ? -2.208 10.725 9.832 1.00 86.19 93 CYS A N 1
ATOM 714 C CA . CYS A 1 93 ? -2.925 10.087 8.723 1.00 86.19 93 CYS A CA 1
ATOM 715 C C . CYS A 1 93 ? -4.443 10.063 8.961 1.00 86.19 93 CYS A C 1
ATOM 717 O O . CYS A 1 93 ? -4.917 10.046 10.104 1.00 86.19 93 CYS A O 1
ATOM 719 N N . LYS A 1 94 ? -5.225 10.062 7.875 1.00 91.62 94 LYS A N 1
ATOM 720 C CA . LYS A 1 94 ? -6.661 9.769 7.951 1.00 91.62 94 LYS A CA 1
ATOM 721 C C . LYS A 1 94 ? -6.828 8.332 8.469 1.00 91.62 94 LYS A C 1
ATOM 723 O O . LYS A 1 94 ? -6.036 7.466 8.111 1.00 91.62 94 LYS A O 1
ATOM 728 N N . LYS A 1 95 ? -7.817 8.112 9.338 1.00 89.81 95 LYS A N 1
ATOM 729 C CA . LYS A 1 95 ? -8.066 6.836 10.022 1.00 89.81 95 LYS A CA 1
ATOM 730 C C . LYS A 1 95 ? -9.535 6.435 9.961 1.00 89.81 95 LYS A C 1
ATOM 732 O O . LYS A 1 95 ? -10.395 7.311 9.811 1.00 89.81 95 LYS A O 1
ATOM 737 N N . GLY A 1 96 ? -9.775 5.137 10.092 1.00 91.00 96 GLY A N 1
ATOM 738 C CA . GLY A 1 96 ? -11.087 4.526 10.222 1.00 91.00 96 GLY A CA 1
ATOM 739 C C . GLY A 1 96 ? -11.683 4.690 11.620 1.00 91.00 96 GLY A C 1
ATOM 740 O O . GLY A 1 96 ? -11.198 5.462 12.455 1.00 91.00 96 GLY A O 1
ATOM 741 N N . LYS A 1 97 ? -12.774 3.959 11.870 1.00 91.00 97 LYS A N 1
ATOM 742 C CA . LYS A 1 97 ? -13.507 4.002 13.148 1.00 91.00 97 LYS A CA 1
ATOM 743 C C . LYS A 1 97 ? -12.754 3.322 14.295 1.00 91.00 97 LYS A C 1
ATOM 745 O O . LYS A 1 97 ? -12.841 3.782 15.429 1.00 91.00 97 LYS A O 1
ATOM 750 N N . SER A 1 98 ? -12.026 2.249 14.007 1.00 88.44 98 SER A N 1
ATOM 751 C CA . SER A 1 98 ? -11.253 1.466 14.975 1.00 88.44 98 SER A CA 1
ATOM 752 C C . SER A 1 98 ? -9.998 0.898 14.312 1.00 88.44 98 SER A C 1
ATOM 754 O O . SER A 1 98 ? -9.889 0.900 13.088 1.00 88.44 98 SER A O 1
ATOM 756 N N . ARG A 1 99 ? -9.045 0.424 15.118 1.00 88.75 99 ARG A N 1
ATOM 757 C CA . ARG A 1 99 ? -7.818 -0.225 14.630 1.00 88.75 99 ARG A CA 1
ATOM 758 C C . ARG A 1 99 ? -7.881 -1.744 14.684 1.00 88.75 99 ARG A C 1
ATOM 760 O O . ARG A 1 99 ? -7.351 -2.422 13.817 1.00 88.75 99 ARG A O 1
ATOM 767 N N . GLU A 1 100 ? -8.569 -2.274 15.690 1.00 89.19 100 GLU A N 1
ATOM 768 C CA . GLU A 1 100 ? -8.657 -3.708 15.968 1.00 89.19 100 GLU A CA 1
ATOM 769 C C . GLU A 1 100 ? -8.964 -4.595 14.741 1.00 89.19 100 GLU A C 1
ATOM 771 O O . GLU A 1 100 ? -8.250 -5.586 14.574 1.00 89.19 100 GLU A O 1
ATOM 776 N N . PRO A 1 101 ? -9.877 -4.231 13.817 1.00 90.12 101 PRO A N 1
ATOM 777 C CA . PRO A 1 101 ? -10.147 -5.061 12.643 1.00 90.12 101 PRO A CA 1
ATOM 778 C C . PRO A 1 101 ? -8.934 -5.252 11.726 1.00 90.12 101 PRO A C 1
ATOM 780 O O . PRO A 1 101 ? -8.786 -6.305 11.117 1.00 90.12 101 PRO A O 1
ATOM 783 N N . MET A 1 102 ? -8.035 -4.268 11.662 1.00 89.44 102 MET A N 1
ATOM 784 C CA . MET A 1 102 ? -6.815 -4.343 10.853 1.00 89.44 102 MET A CA 1
ATOM 785 C C . MET A 1 102 ? -5.716 -5.193 11.497 1.00 89.44 102 MET A C 1
ATOM 787 O O . MET A 1 102 ? -4.767 -5.563 10.816 1.00 89.44 102 MET A O 1
ATOM 791 N N . ARG A 1 103 ? -5.841 -5.518 12.790 1.00 87.06 103 ARG A N 1
ATOM 792 C CA . ARG A 1 103 ? -4.884 -6.351 13.538 1.00 87.06 103 ARG A CA 1
ATOM 793 C C . ARG A 1 103 ? -5.349 -7.792 13.745 1.00 87.06 103 ARG A C 1
ATOM 795 O O . ARG A 1 103 ? -4.592 -8.598 14.265 1.00 87.06 103 ARG A O 1
ATOM 802 N N . ARG A 1 104 ? -6.602 -8.096 13.401 1.00 84.06 104 ARG A N 1
ATOM 803 C CA . ARG A 1 104 ? -7.189 -9.444 13.484 1.00 84.06 104 ARG A CA 1
ATOM 804 C C . ARG A 1 104 ? -7.003 -10.275 12.213 1.00 84.06 104 ARG A C 1
ATOM 806 O O . ARG A 1 104 ? -7.509 -11.393 12.171 1.00 84.06 104 ARG A O 1
ATOM 813 N N . PHE A 1 105 ? -6.357 -9.700 11.199 1.00 62.03 105 PHE A N 1
ATOM 814 C CA . PHE A 1 105 ? -5.935 -10.422 10.002 1.00 62.03 105 PHE A CA 1
ATOM 815 C C . PHE A 1 105 ? -5.003 -11.585 10.343 1.00 62.03 105 PHE A C 1
ATOM 817 O O . PHE A 1 105 ? -4.180 -11.424 11.272 1.00 62.03 105 PHE A O 1
#

Sequence (105 aa):
MDKGKQTPPSVLTYVPRSFNNLDMPVMVIGSGLGEVKKNPLFPACAPKGVNHRDFYNECCKPACYFVAKDYGHNDMLDDETKGIRGKATYCLCKKGKSREPMRRF

Radius of gyration: 14.81 Å; chains: 1; bounding box: 29×37×39 Å

Secondary structure (DSSP, 8-state):
--TT-PPSSP---SSTT-B-S--S-EEEEEETTTTS-SSTTS--SS-TTSSHHHHHHHBPSSEEEEEETT--GGGGS-S---HHHHHHHTTTS---S-SHHHH--

pLDDT: mean 89.52, std 7.78, range [62.03, 97.94]